Protein AF-A0A9W6QSC5-F1 (afdb_monomer)

Sequence (61 aa):
MNDLQWRRSSRSGTAGGNNNCVEVARPATEPTVHLRDSKNLGPTLRFANSAFATFIAKATR

Secondary structure (DSSP, 8-state):
------EE-SS---TTS---S-EEE--TTSSEEEEE-SSS--PPEEEEHHHHHHHHHH---

pLDDT: mean 84.04, std 13.14, range [46.84, 97.31]

Nearest PDB structures (foldseek):
  8jxf-assembly1_B  TM=7.149E-01  e=7.086E+00  Rattus norvegicus
  8vh4-assembly1_A  TM=4.930E-01  e=7.086E+00  Homo sapiens
  6lqt-assembly1_AG  TM=3.605E-01  e=5.233E+00  Saccharomyces cerevisiae S288C

InterPro domains:
  IPR007278 Domain of unknown function DUF397 [PF04149] (4-59)

Solvent-accessible surface area (backbone atoms only — not comparable to full-atom values): 3839 Å² total; per-residue (Å²): 129,90,78,67,65,70,43,68,69,88,90,42,42,61,97,93,49,66,56,59,66,56,30,40,25,62,48,92,90,49,74,37,38,36,38,36,31,73,80,52,84,61,84,68,47,76,37,48,49,68,60,50,51,56,51,54,77,69,60,77,134

Structure (mmCIF, N/CA/C/O backbone):
data_AF-A0A9W6QSC5-F1
#
_entry.id   AF-A0A9W6QSC5-F1
#
loop_
_atom_site.group_PDB
_atom_site.id
_atom_site.type_symbol
_atom_site.label_atom_id
_atom_site.label_alt_id
_atom_site.label_comp_id
_atom_site.label_a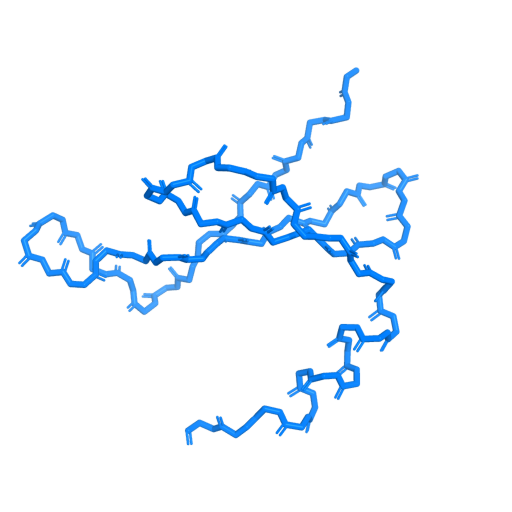sym_id
_atom_site.label_entity_id
_atom_site.label_seq_id
_atom_site.pdbx_PDB_ins_code
_atom_site.Cartn_x
_atom_site.Cartn_y
_atom_site.Cartn_z
_atom_site.occupancy
_atom_site.B_iso_or_equiv
_atom_site.auth_seq_id
_atom_site.auth_comp_id
_atom_site.auth_asym_id
_atom_site.auth_atom_id
_atom_site.pdbx_PDB_model_num
ATOM 1 N N . MET A 1 1 ? 1.691 10.206 17.241 1.00 46.84 1 MET A N 1
ATOM 2 C CA . MET A 1 1 ? 2.060 10.396 15.822 1.00 46.84 1 MET A CA 1
ATOM 3 C C . MET A 1 1 ? 1.902 9.041 15.154 1.00 46.84 1 MET A C 1
ATOM 5 O O . MET A 1 1 ? 2.481 8.091 15.659 1.00 46.84 1 MET A O 1
ATOM 9 N N . ASN A 1 2 ? 1.036 8.912 14.143 1.00 60.91 2 ASN A N 1
ATOM 10 C CA . ASN A 1 2 ? 0.809 7.633 13.460 1.00 60.91 2 ASN A CA 1
ATOM 11 C C . ASN A 1 2 ? 2.062 7.285 12.655 1.00 60.91 2 ASN A C 1
ATOM 13 O O . ASN A 1 2 ? 2.236 7.784 11.546 1.00 60.91 2 ASN A O 1
ATOM 17 N N . ASP A 1 3 ? 2.951 6.490 13.243 1.00 74.88 3 ASP A N 1
ATOM 18 C CA . ASP A 1 3 ? 4.205 6.112 12.607 1.00 74.88 3 ASP A CA 1
ATOM 19 C C . ASP A 1 3 ? 3.931 5.070 11.513 1.00 74.88 3 ASP A C 1
ATOM 21 O O . ASP A 1 3 ? 3.586 3.915 11.782 1.00 74.88 3 ASP A O 1
ATOM 25 N N . LEU A 1 4 ? 3.983 5.512 10.256 1.00 87.62 4 LEU A N 1
ATOM 26 C CA . LEU A 1 4 ? 3.749 4.659 9.097 1.00 87.62 4 LEU A CA 1
ATOM 27 C C . LEU A 1 4 ? 4.987 3.803 8.836 1.00 87.62 4 LEU A C 1
ATOM 29 O O . LEU A 1 4 ? 6.026 4.297 8.405 1.00 87.62 4 LEU A O 1
ATOM 33 N N . GLN A 1 5 ? 4.844 2.497 9.038 1.00 91.31 5 GLN A N 1
ATOM 34 C CA . GLN A 1 5 ? 5.896 1.520 8.767 1.00 91.31 5 GLN A CA 1
ATOM 35 C C . GLN A 1 5 ? 5.935 1.186 7.267 1.00 91.31 5 GLN A C 1
ATOM 37 O O . GLN A 1 5 ? 5.219 0.302 6.785 1.00 91.31 5 GLN A O 1
ATOM 42 N N . TRP A 1 6 ? 6.752 1.930 6.520 1.00 90.38 6 TRP A N 1
ATOM 43 C CA . TRP A 1 6 ? 6.916 1.778 5.073 1.00 90.38 6 TRP A CA 1
ATOM 44 C C . TRP A 1 6 ? 7.725 0.536 4.709 1.00 90.38 6 TRP A C 1
ATOM 46 O O . TRP A 1 6 ? 8.819 0.299 5.221 1.00 90.38 6 TRP A O 1
AT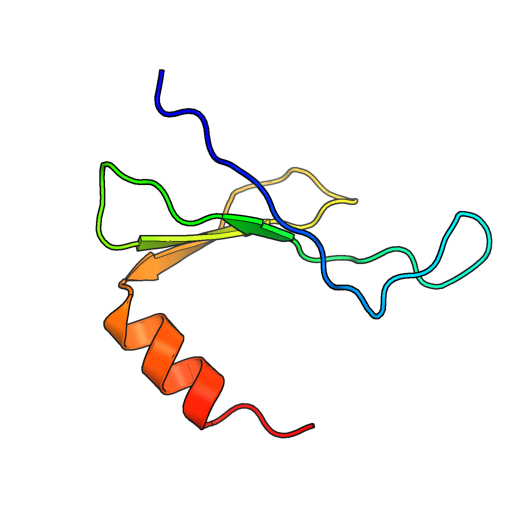OM 56 N N . ARG A 1 7 ? 7.194 -0.255 3.777 1.00 90.31 7 ARG A N 1
ATOM 57 C CA . ARG A 1 7 ? 7.827 -1.467 3.261 1.00 90.31 7 ARG A CA 1
ATOM 58 C C . ARG A 1 7 ? 8.088 -1.332 1.768 1.00 90.31 7 ARG A C 1
ATOM 60 O O . ARG A 1 7 ? 7.184 -1.068 0.976 1.00 90.31 7 ARG A O 1
ATOM 67 N N . ARG A 1 8 ? 9.339 -1.580 1.392 1.00 85.19 8 ARG A N 1
ATOM 68 C CA . ARG A 1 8 ? 9.801 -1.699 0.005 1.00 85.19 8 ARG A CA 1
ATOM 69 C C . ARG A 1 8 ? 9.668 -3.140 -0.495 1.00 85.19 8 ARG A C 1
ATOM 71 O O . ARG A 1 8 ? 9.689 -4.083 0.295 1.00 85.19 8 ARG A O 1
ATOM 78 N N . SER A 1 9 ? 9.55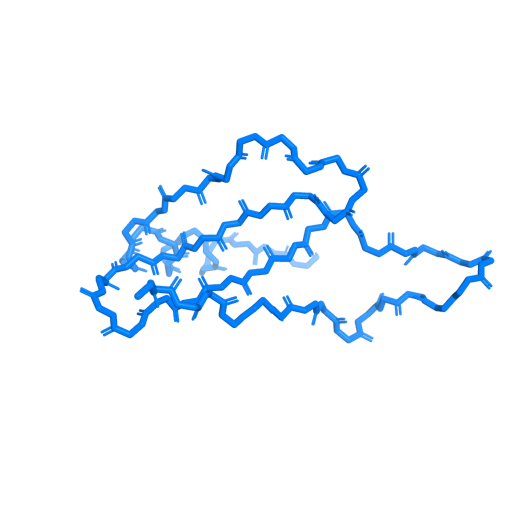2 -3.312 -1.812 1.00 80.44 9 SER A N 1
ATOM 79 C CA . SER A 1 9 ? 9.594 -4.638 -2.445 1.00 80.44 9 SER A CA 1
ATOM 80 C C . SER A 1 9 ? 10.962 -5.315 -2.239 1.00 80.44 9 SER A C 1
ATOM 82 O O . SER A 1 9 ? 11.969 -4.650 -1.990 1.00 80.44 9 SER A O 1
ATOM 84 N N . SER A 1 10 ? 10.996 -6.647 -2.334 1.00 77.00 10 SER A N 1
ATOM 85 C CA . SER A 1 10 ? 12.231 -7.444 -2.356 1.00 77.00 10 SER A CA 1
ATOM 86 C C . SER A 1 10 ? 12.858 -7.540 -3.752 1.00 77.00 10 SER A C 1
ATOM 88 O O . SER A 1 10 ? 13.998 -7.969 -3.884 1.00 77.00 10 SER A O 1
ATOM 90 N N . ARG A 1 11 ? 12.142 -7.128 -4.808 1.00 74.12 11 ARG A N 1
ATOM 91 C CA . ARG A 1 11 ? 12.600 -7.148 -6.217 1.00 74.12 11 ARG A CA 1
ATOM 92 C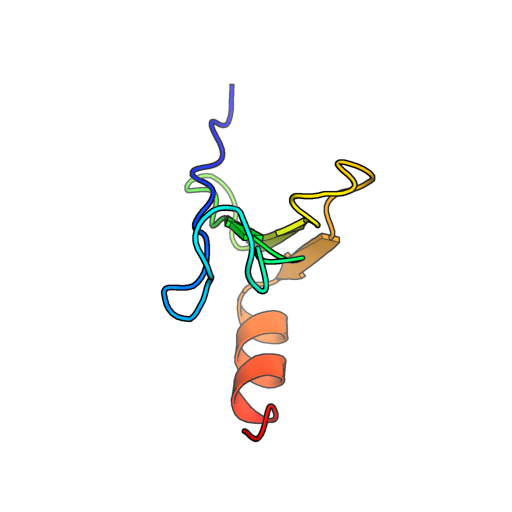 C . ARG A 1 11 ? 13.413 -5.916 -6.605 1.00 74.12 11 ARG A C 1
ATOM 94 O O . ARG A 1 11 ? 13.397 -5.464 -7.743 1.00 74.12 11 ARG A O 1
ATOM 101 N N . SER A 1 12 ? 14.081 -5.346 -5.627 1.00 73.31 12 SER A N 1
ATOM 102 C CA . SER A 1 12 ? 14.396 -3.932 -5.605 1.00 73.31 12 SER A CA 1
ATOM 103 C C . SER A 1 12 ? 15.879 -3.802 -5.457 1.00 73.31 12 SER A C 1
ATOM 105 O O . SER A 1 12 ? 16.415 -4.214 -4.429 1.00 73.31 12 SER A O 1
ATOM 107 N N . GLY A 1 13 ? 16.518 -3.272 -6.493 1.00 66.69 13 GLY A N 1
ATOM 108 C CA . GLY A 1 13 ? 17.964 -3.194 -6.572 1.00 66.69 13 GLY A CA 1
ATOM 109 C C . GLY A 1 13 ? 18.585 -2.445 -5.394 1.00 66.69 13 GLY A C 1
ATOM 110 O O . GLY A 1 13 ? 17.926 -1.677 -4.677 1.00 66.69 13 GLY A O 1
ATOM 111 N N . THR A 1 14 ? 19.873 -2.708 -5.203 1.00 61.25 14 THR A N 1
ATOM 112 C CA . THR A 1 14 ? 20.800 -1.846 -4.472 1.00 61.25 14 THR A CA 1
ATOM 113 C C . THR A 1 14 ? 21.450 -0.865 -5.454 1.00 61.25 14 THR A C 1
ATOM 115 O O . THR A 1 14 ? 21.401 -1.064 -6.671 1.00 61.25 14 THR A O 1
ATOM 118 N N . ALA A 1 15 ? 21.995 0.236 -4.927 1.00 52.53 15 ALA A N 1
ATOM 119 C CA . ALA A 1 15 ? 22.492 1.375 -5.699 1.00 52.53 15 ALA A CA 1
ATOM 120 C C . ALA A 1 15 ? 23.313 0.963 -6.941 1.00 52.53 15 ALA A C 1
ATOM 122 O O . ALA A 1 15 ? 24.288 0.227 -6.828 1.00 52.53 15 ALA A O 1
ATOM 123 N N . GLY A 1 16 ? 22.877 1.440 -8.115 1.00 58.28 16 GLY A N 1
ATOM 124 C CA . GLY A 1 16 ? 23.397 1.065 -9.438 1.00 58.28 16 GLY A CA 1
ATOM 125 C C . GLY A 1 16 ? 22.407 0.269 -10.304 1.00 58.28 16 GLY A C 1
ATOM 126 O O . GLY A 1 16 ? 22.548 0.264 -11.522 1.00 58.28 16 GLY A O 1
ATOM 127 N N . GLY A 1 17 ? 21.375 -0.347 -9.708 1.00 60.50 17 GLY A N 1
ATOM 128 C CA . GLY A 1 17 ? 20.251 -0.994 -10.408 1.00 60.50 17 GLY A CA 1
ATOM 129 C C . GLY A 1 17 ? 18.884 -0.371 -10.083 1.00 60.50 17 GLY A C 1
ATOM 130 O O . GLY A 1 17 ? 18.810 0.622 -9.363 1.00 60.50 17 GLY A O 1
ATOM 131 N N . ASN A 1 18 ? 17.792 -0.955 -10.611 1.00 55.38 18 ASN A N 1
ATOM 132 C CA . ASN A 1 18 ? 16.397 -0.513 -10.414 1.00 55.38 18 ASN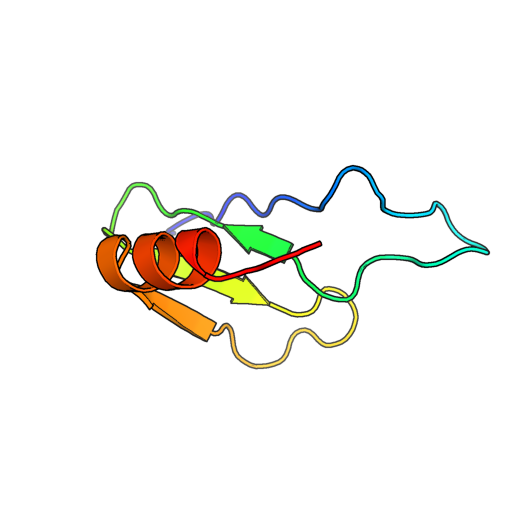 A CA 1
ATOM 133 C C . ASN A 1 18 ? 16.012 -0.403 -8.921 1.00 55.38 18 ASN A C 1
ATOM 135 O O . ASN A 1 18 ? 15.446 -1.321 -8.325 1.00 55.38 18 ASN A O 1
ATOM 139 N N . ASN A 1 19 ? 16.303 0.747 -8.317 1.00 64.50 19 ASN A N 1
ATOM 140 C CA . ASN A 1 19 ? 15.858 1.134 -6.984 1.00 64.50 19 ASN A CA 1
ATOM 141 C C . ASN A 1 19 ? 14.358 1.469 -7.064 1.00 64.50 19 ASN A C 1
ATOM 143 O O . ASN A 1 19 ? 13.961 2.222 -7.950 1.00 64.50 19 ASN A O 1
ATOM 147 N N . ASN A 1 20 ? 13.514 0.898 -6.202 1.00 64.75 20 ASN A N 1
ATOM 148 C CA . ASN A 1 20 ? 12.050 1.003 -6.327 1.00 64.75 20 ASN A CA 1
ATOM 149 C C . ASN A 1 20 ? 11.506 2.423 -6.417 1.00 64.75 20 ASN A C 1
ATOM 151 O O . ASN A 1 20 ? 11.945 3.307 -5.694 1.00 64.75 20 ASN A O 1
ATOM 155 N N . CYS A 1 21 ? 10.437 2.574 -7.192 1.00 77.75 21 CYS A N 1
ATOM 156 C CA . CYS A 1 21 ? 9.649 3.799 -7.313 1.00 77.75 21 CYS A CA 1
ATOM 157 C C . CYS A 1 21 ? 8.328 3.751 -6.516 1.00 77.75 21 CYS A C 1
ATOM 159 O O . CYS A 1 21 ? 7.513 4.642 -6.671 1.00 77.75 21 CYS A O 1
ATOM 161 N N . VAL A 1 22 ? 8.057 2.713 -5.704 1.00 84.56 22 VAL A N 1
ATOM 162 C CA . VAL A 1 22 ? 6.837 2.624 -4.867 1.00 84.56 22 VAL A CA 1
ATOM 163 C C . VAL A 1 22 ? 7.109 1.877 -3.550 1.00 84.56 22 VAL A C 1
ATOM 165 O O . VAL A 1 22 ? 7.749 0.822 -3.548 1.00 84.56 22 VAL A O 1
ATOM 168 N N . GLU A 1 23 ? 6.592 2.400 -2.440 1.00 90.75 23 GLU A N 1
ATOM 169 C CA . GLU A 1 23 ? 6.572 1.800 -1.099 1.00 90.75 23 GLU A CA 1
ATOM 170 C C . GLU A 1 23 ? 5.143 1.734 -0.564 1.00 90.75 23 GLU A C 1
ATOM 172 O O . GLU A 1 23 ? 4.299 2.550 -0.936 1.00 90.75 23 GLU A O 1
ATOM 177 N N . VAL A 1 24 ? 4.881 0.777 0.331 1.00 92.75 24 VAL A N 1
ATOM 178 C CA . VAL A 1 24 ? 3.550 0.548 0.907 1.00 92.75 24 VAL A CA 1
ATOM 179 C C . VAL A 1 24 ? 3.604 0.597 2.431 1.00 92.75 24 VAL A C 1
ATOM 181 O O . VAL A 1 24 ? 4.486 -0.016 3.031 1.00 92.75 24 VAL A O 1
ATOM 184 N N . ALA A 1 25 ? 2.640 1.263 3.063 1.00 94.25 25 ALA A N 1
ATOM 185 C CA . ALA A 1 25 ? 2.423 1.222 4.507 1.00 94.25 25 ALA A CA 1
ATOM 186 C C . ALA A 1 25 ? 0.973 0.844 4.837 1.00 94.25 25 ALA A C 1
ATOM 188 O O . ALA A 1 25 ? 0.039 1.143 4.090 1.00 94.25 25 ALA A O 1
ATOM 189 N N . ARG A 1 26 ? 0.788 0.171 5.975 1.00 94.19 26 ARG A N 1
ATOM 190 C CA . ARG A 1 26 ? -0.524 -0.189 6.528 1.00 94.19 26 ARG A CA 1
ATOM 191 C C . ARG A 1 26 ? -0.600 0.346 7.958 1.00 94.19 26 ARG A C 1
ATOM 193 O O . ARG A 1 26 ? 0.003 -0.262 8.842 1.00 94.19 26 ARG A O 1
ATOM 200 N N . PRO A 1 27 ? -1.262 1.488 8.185 1.00 92.12 27 PRO A N 1
ATOM 201 C CA . PRO A 1 27 ? -1.390 2.064 9.515 1.00 92.12 27 PRO A CA 1
ATOM 202 C C . PRO A 1 27 ? -2.212 1.138 10.420 1.00 92.12 27 PRO A C 1
ATOM 204 O O . PRO A 1 27 ? -3.190 0.541 9.980 1.00 92.12 27 PRO A O 1
ATOM 207 N N . ALA A 1 28 ? -1.851 1.040 11.700 1.00 88.75 28 ALA A N 1
ATOM 208 C CA . ALA A 1 28 ? -2.625 0.258 12.671 1.00 88.75 28 ALA A CA 1
ATOM 209 C C . ALA A 1 28 ? -3.939 0.948 13.085 1.00 88.75 28 ALA A C 1
ATOM 211 O O . ALA A 1 28 ? -4.858 0.306 13.581 1.00 88.75 28 ALA A O 1
ATOM 212 N N . THR A 1 29 ? -4.017 2.263 12.892 1.00 90.19 29 THR A N 1
ATOM 213 C CA . THR A 1 29 ? -5.095 3.128 13.383 1.00 90.19 29 THR A CA 1
ATOM 214 C C . THR A 1 29 ? -6.220 3.341 12.374 1.00 90.19 29 THR A C 1
ATOM 216 O O . THR A 1 29 ? -7.231 3.947 12.717 1.00 90.19 29 THR A O 1
ATOM 219 N N . GLU A 1 30 ? -6.074 2.867 11.134 1.00 92.06 30 GLU A N 1
ATOM 220 C CA . GLU A 1 30 ? -7.073 3.058 10.082 1.00 92.06 30 GLU A CA 1
ATOM 221 C C . GLU A 1 30 ? -7.072 1.913 9.051 1.00 92.06 30 GLU A C 1
ATOM 223 O O . GLU A 1 30 ? -6.024 1.333 8.759 1.00 92.06 30 GLU A O 1
ATOM 228 N N . PRO A 1 31 ? -8.230 1.581 8.448 1.00 94.50 31 PRO A N 1
ATOM 229 C CA . PRO A 1 31 ? -8.357 0.471 7.505 1.00 94.50 31 PRO A CA 1
ATOM 230 C C . PRO A 1 31 ? -7.945 0.869 6.076 1.00 94.50 31 PRO A C 1
ATOM 232 O O . PRO A 1 31 ? -8.683 0.627 5.113 1.00 94.50 31 PRO A O 1
ATOM 235 N N . THR A 1 32 ? -6.773 1.489 5.932 1.00 96.31 32 THR A N 1
ATOM 236 C CA . THR A 1 32 ? -6.260 1.970 4.646 1.00 96.31 32 THR A CA 1
ATOM 237 C C . THR A 1 32 ? -4.885 1.402 4.299 1.00 96.31 32 THR A C 1
ATOM 239 O O . THR A 1 32 ? -4.106 0.982 5.154 1.00 96.31 32 THR A O 1
ATOM 242 N N . VAL A 1 33 ? -4.581 1.394 3.004 1.00 96.25 33 VAL A N 1
ATOM 243 C CA . VAL A 1 33 ? -3.260 1.099 2.451 1.00 96.25 33 VAL A CA 1
ATOM 244 C C . VAL A 1 33 ? -2.709 2.377 1.843 1.00 96.25 33 VAL A C 1
ATOM 246 O O . VAL A 1 33 ? -3.380 3.038 1.050 1.00 96.25 33 VAL A O 1
ATOM 249 N N . HIS A 1 34 ? -1.494 2.729 2.245 1.00 95.00 34 HIS A N 1
ATOM 250 C CA . HIS A 1 34 ? -0.803 3.941 1.830 1.00 95.00 34 HIS A CA 1
ATOM 251 C C . HIS A 1 34 ? 0.287 3.579 0.831 1.00 95.00 34 HIS A C 1
ATOM 253 O O . HIS A 1 34 ? 1.024 2.621 1.058 1.00 95.00 34 HIS A O 1
ATOM 259 N N . LEU A 1 35 ? 0.390 4.335 -0.259 1.00 92.44 35 LEU A N 1
ATOM 260 C CA . LEU A 1 35 ? 1.404 4.164 -1.293 1.00 92.44 35 LEU A CA 1
ATOM 261 C C . LEU A 1 35 ? 2.122 5.485 -1.549 1.00 92.44 35 LEU A C 1
ATOM 263 O O . LEU A 1 35 ? 1.481 6.529 -1.669 1.00 92.44 35 LEU A O 1
ATOM 267 N N . ARG A 1 36 ? 3.446 5.434 -1.676 1.00 90.88 36 ARG A N 1
ATOM 268 C CA . ARG A 1 36 ? 4.268 6.592 -2.053 1.00 90.88 36 ARG A CA 1
ATOM 269 C C . ARG A 1 36 ? 5.393 6.184 -2.986 1.00 90.88 36 ARG A C 1
ATOM 271 O O . ARG A 1 36 ? 5.815 5.031 -2.945 1.00 90.88 36 ARG A O 1
ATOM 278 N N . ASP A 1 37 ? 5.918 7.129 -3.755 1.00 86.38 37 ASP A N 1
ATOM 279 C CA . ASP A 1 37 ? 7.162 6.934 -4.497 1.00 86.38 37 ASP A CA 1
ATOM 280 C C . ASP A 1 37 ? 8.361 7.250 -3.594 1.00 86.38 37 ASP A C 1
ATOM 282 O O . ASP A 1 37 ? 8.442 8.327 -3.008 1.00 86.38 37 ASP A O 1
ATOM 286 N N . SER A 1 38 ? 9.298 6.305 -3.459 1.00 81.81 38 SER A N 1
ATOM 287 C CA . SER A 1 38 ? 10.492 6.500 -2.621 1.00 81.81 38 SER A CA 1
ATOM 288 C C . SER A 1 38 ? 11.468 7.543 -3.180 1.00 81.81 38 SER A C 1
ATOM 290 O O . SER A 1 38 ? 12.293 8.071 -2.438 1.00 81.81 38 SER A O 1
ATOM 292 N N . LYS A 1 39 ? 11.379 7.848 -4.480 1.00 79.44 39 LYS A N 1
ATOM 293 C CA . LYS A 1 39 ? 12.233 8.812 -5.189 1.00 79.44 39 LYS A CA 1
ATOM 294 C C . LYS A 1 39 ? 11.608 10.196 -5.278 1.00 79.44 39 LYS A C 1
ATOM 296 O O . LYS A 1 39 ? 12.328 11.176 -5.437 1.00 79.44 39 LYS A O 1
ATOM 301 N N . ASN A 1 40 ? 10.285 10.274 -5.185 1.00 79.31 40 ASN A N 1
ATOM 302 C CA . ASN A 1 40 ? 9.549 11.526 -5.170 1.00 79.31 40 ASN A CA 1
ATOM 303 C C . ASN A 1 40 ? 8.520 11.473 -4.042 1.00 79.31 40 ASN A C 1
ATOM 305 O O . ASN A 1 40 ? 7.395 11.013 -4.237 1.00 79.31 40 ASN A O 1
ATOM 309 N N . LEU A 1 41 ? 8.925 11.953 -2.861 1.00 80.25 41 LEU A N 1
ATOM 310 C CA . LEU A 1 41 ? 8.118 11.990 -1.635 1.00 80.25 41 LEU A CA 1
ATOM 311 C C . LEU A 1 41 ? 6.973 13.023 -1.700 1.00 80.25 41 LEU A C 1
ATOM 313 O O . LEU A 1 41 ? 6.679 13.703 -0.718 1.00 80.25 41 LEU A O 1
ATOM 317 N N . GLY A 1 42 ? 6.332 13.146 -2.860 1.00 79.19 42 GLY A N 1
ATOM 318 C CA . GLY A 1 42 ? 5.085 13.866 -3.041 1.00 79.19 42 GLY A CA 1
ATOM 319 C C . GLY A 1 42 ? 3.923 13.228 -2.259 1.00 79.19 42 GLY A C 1
ATOM 320 O O . GLY A 1 42 ? 4.123 12.445 -1.325 1.00 79.19 42 GLY A O 1
ATOM 321 N N . PRO A 1 43 ? 2.671 13.562 -2.604 1.00 87.44 43 PRO A N 1
ATOM 322 C CA . PRO A 1 43 ? 1.513 13.117 -1.839 1.00 87.44 43 PRO A CA 1
ATOM 323 C C . PRO A 1 43 ? 1.391 11.586 -1.791 1.00 87.44 43 PRO A C 1
ATOM 325 O O . PRO A 1 43 ? 1.578 10.886 -2.784 1.00 87.44 43 PRO A O 1
ATOM 328 N N . THR A 1 44 ? 1.035 11.072 -0.613 1.00 91.88 44 THR A N 1
ATOM 329 C CA . THR A 1 44 ? 0.754 9.648 -0.396 1.00 91.88 44 THR A CA 1
ATOM 330 C C . THR A 1 44 ? -0.644 9.305 -0.898 1.00 91.88 44 THR A C 1
ATOM 332 O O . THR A 1 44 ? -1.630 9.911 -0.474 1.00 91.88 44 THR A O 1
ATOM 335 N N . LEU A 1 45 ? -0.744 8.294 -1.758 1.00 93.12 45 LEU A N 1
ATOM 336 C CA . LEU A 1 45 ? -2.023 7.731 -2.177 1.00 93.12 45 LEU A CA 1
ATOM 337 C C . LEU A 1 45 ? -2.575 6.843 -1.0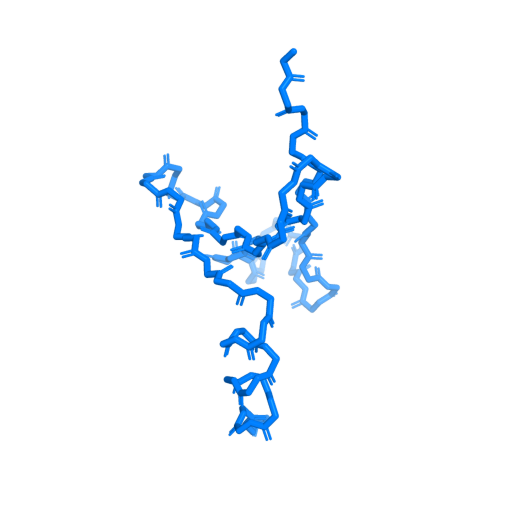62 1.00 93.12 45 LEU A C 1
ATOM 339 O O . LEU A 1 45 ? -1.846 6.028 -0.499 1.00 93.12 45 LEU A O 1
ATOM 343 N N . ARG A 1 46 ? -3.864 6.982 -0.748 1.00 95.56 46 ARG A N 1
ATOM 344 C CA . ARG A 1 46 ? -4.529 6.236 0.329 1.00 95.56 46 ARG A CA 1
ATOM 345 C C . ARG A 1 46 ? -5.756 5.535 -0.223 1.00 95.56 46 ARG A C 1
ATOM 347 O O . ARG A 1 46 ? -6.634 6.174 -0.793 1.00 95.56 46 ARG A O 1
ATOM 354 N N . PHE A 1 47 ? -5.823 4.229 -0.020 1.00 96.75 47 PHE A N 1
ATOM 355 C CA . PHE A 1 47 ? -6.922 3.390 -0.486 1.00 96.75 47 PHE A CA 1
ATOM 356 C C . PHE A 1 47 ? -7.552 2.659 0.690 1.00 96.75 47 PHE A C 1
ATOM 358 O O . PHE A 1 47 ? -6.847 2.262 1.613 1.00 96.75 47 PHE A O 1
ATOM 365 N N . ALA A 1 48 ? -8.861 2.417 0.648 1.00 97.19 48 ALA A N 1
ATOM 366 C CA . ALA A 1 48 ? -9.484 1.470 1.568 1.00 97.19 48 ALA A CA 1
ATOM 367 C C . ALA A 1 48 ? -8.905 0.059 1.352 1.00 97.19 48 ALA A C 1
ATOM 369 O O . ALA A 1 48 ? -8.633 -0.334 0.213 1.00 97.19 48 ALA A O 1
ATOM 370 N N . ASN A 1 49 ? -8.765 -0.725 2.426 1.00 95.44 49 ASN A N 1
ATOM 371 C CA . ASN A 1 49 ? -8.216 -2.086 2.357 1.00 95.44 49 ASN A CA 1
ATOM 372 C C . ASN A 1 49 ? -8.919 -2.971 1.311 1.00 95.44 49 ASN A C 1
ATOM 374 O O . ASN A 1 49 ? -8.251 -3.697 0.577 1.00 95.44 49 ASN A O 1
ATOM 378 N N . SER A 1 50 ? -10.252 -2.897 1.216 1.00 96.56 50 SER A N 1
ATOM 379 C CA . SER A 1 50 ? -11.044 -3.687 0.263 1.00 96.56 50 SER A CA 1
ATOM 380 C C . SER A 1 50 ? -10.773 -3.295 -1.190 1.00 96.56 50 SER A C 1
ATOM 382 O O . SER A 1 50 ? -10.569 -4.164 -2.033 1.00 96.56 50 SER A O 1
ATOM 384 N N . ALA A 1 51 ? -10.710 -1.994 -1.483 1.00 97.31 51 ALA A N 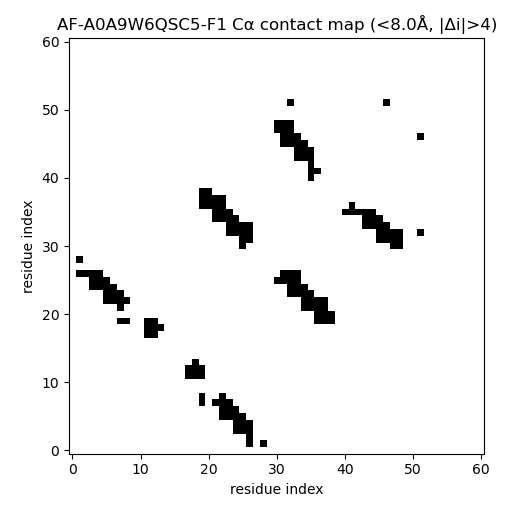1
ATOM 385 C CA . ALA A 1 51 ? -10.407 -1.494 -2.821 1.00 97.31 51 ALA A CA 1
ATOM 386 C C . ALA A 1 51 ? -8.998 -1.914 -3.264 1.00 97.31 51 ALA A C 1
ATOM 388 O O . ALA A 1 51 ? -8.817 -2.392 -4.384 1.00 97.31 51 ALA A O 1
ATOM 389 N N . PHE A 1 52 ? -8.015 -1.808 -2.364 1.00 95.75 52 PHE A N 1
ATOM 390 C CA . PHE A 1 52 ? -6.650 -2.242 -2.648 1.00 95.75 52 PHE A CA 1
ATOM 391 C C . PHE A 1 52 ? -6.562 -3.760 -2.871 1.00 95.75 52 PHE A C 1
ATOM 393 O O . PHE A 1 52 ? -5.905 -4.202 -3.809 1.00 95.75 52 PHE A O 1
ATOM 400 N N . ALA A 1 53 ? -7.265 -4.568 -2.070 1.00 95.50 53 ALA A N 1
ATOM 401 C CA . ALA A 1 53 ? -7.311 -6.019 -2.255 1.00 95.50 53 ALA A CA 1
ATOM 402 C C . ALA A 1 53 ? -7.905 -6.414 -3.619 1.00 95.50 53 ALA A C 1
ATOM 404 O O . ALA A 1 53 ? -7.320 -7.234 -4.327 1.00 95.50 53 ALA A O 1
ATOM 405 N N . THR A 1 54 ? -9.017 -5.789 -4.021 1.00 97.12 54 THR A N 1
ATOM 406 C CA . THR A 1 54 ? -9.627 -6.000 -5.34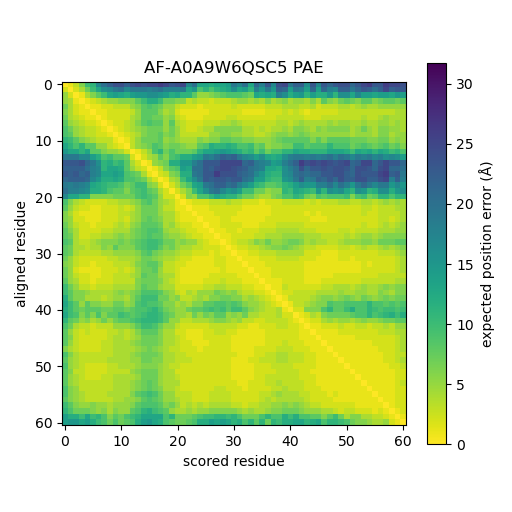4 1.00 97.12 54 THR A CA 1
ATOM 407 C C . THR A 1 54 ? -8.674 -5.613 -6.471 1.00 97.12 54 THR A C 1
ATOM 409 O O . THR A 1 54 ? -8.545 -6.355 -7.443 1.00 97.12 54 THR A O 1
ATOM 412 N N . PHE A 1 55 ? -7.979 -4.480 -6.336 1.00 94.25 55 PHE A N 1
ATOM 413 C CA . PHE A 1 55 ? -6.984 -4.038 -7.310 1.00 94.25 55 PHE A CA 1
ATOM 414 C C . PHE A 1 55 ? -5.856 -5.067 -7.475 1.00 94.25 55 PHE A C 1
ATOM 416 O O . PHE A 1 55 ? -5.569 -5.488 -8.594 1.00 94.25 55 PHE A O 1
ATOM 423 N N . ILE A 1 56 ? -5.266 -5.539 -6.373 1.00 93.00 56 ILE A N 1
ATOM 424 C CA . ILE A 1 56 ? -4.178 -6.527 -6.418 1.00 93.00 56 ILE A CA 1
ATOM 425 C C . ILE A 1 56 ? -4.648 -7.868 -6.987 1.00 93.00 56 ILE A C 1
ATOM 427 O O . ILE A 1 56 ? -3.910 -8.486 -7.747 1.00 93.00 56 ILE A O 1
ATOM 431 N N . ALA A 1 57 ? -5.877 -8.302 -6.700 1.00 95.81 57 ALA A N 1
ATOM 432 C CA . ALA A 1 57 ? -6.435 -9.525 -7.284 1.00 95.81 57 ALA A CA 1
ATOM 433 C C . ALA A 1 57 ? -6.573 -9.460 -8.820 1.00 95.81 57 ALA A C 1
ATOM 435 O O . ALA A 1 57 ? -6.669 -10.497 -9.475 1.00 95.81 57 ALA A O 1
ATOM 436 N N . LYS A 1 58 ? -6.595 -8.251 -9.397 1.00 95.69 58 LYS A N 1
ATOM 437 C CA . LYS A 1 58 ? -6.611 -8.009 -10.847 1.00 95.69 58 LYS A CA 1
ATOM 438 C C . LYS A 1 58 ? -5.227 -7.723 -11.430 1.00 95.69 58 LYS A C 1
ATOM 440 O O . LYS A 1 58 ? -5.087 -7.737 -12.649 1.00 95.69 58 LYS A O 1
ATOM 445 N N . ALA A 1 59 ? -4.222 -7.466 -10.597 1.00 89.44 59 ALA A N 1
ATOM 446 C CA . ALA A 1 59 ? -2.869 -7.204 -11.055 1.00 89.44 59 ALA A CA 1
ATOM 447 C C . ALA A 1 59 ? -2.218 -8.508 -11.538 1.00 89.44 59 ALA A C 1
ATOM 449 O O . ALA A 1 59 ? -2.010 -9.446 -10.768 1.00 89.44 59 ALA A O 1
ATOM 450 N N . THR A 1 60 ? -1.883 -8.567 -12.823 1.00 83.56 60 THR A N 1
ATOM 451 C CA . THR A 1 60 ? -1.092 -9.652 -13.411 1.00 83.56 60 THR A CA 1
ATOM 452 C C . THR A 1 60 ? 0.395 -9.298 -13.380 1.00 83.56 60 THR A C 1
ATOM 454 O O . THR A 1 60 ? 0.753 -8.122 -13.306 1.00 83.56 60 THR A O 1
ATOM 457 N N . ARG A 1 61 ? 1.259 -10.318 -13.388 1.00 69.94 61 ARG A N 1
ATOM 458 C CA . ARG A 1 61 ? 2.714 -10.133 -13.482 1.00 69.94 61 ARG A CA 1
ATOM 459 C C . ARG A 1 61 ? 3.165 -9.853 -14.90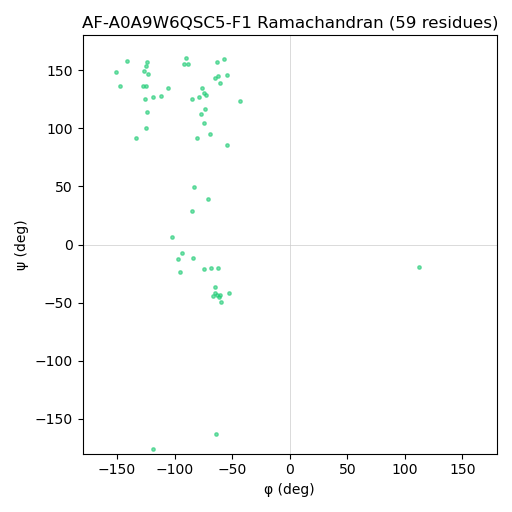4 1.00 69.94 61 ARG A C 1
ATOM 461 O O . ARG A 1 61 ? 2.523 -10.407 -15.820 1.00 69.94 61 ARG A O 1
#

Mean predicted aligned error: 6.06 Å

Radius of gyration: 12.75 Å; Cα contacts (8 Å, |Δi|>4): 82; chains: 1; bounding box: 34×24×29 Å

Organism: NCBI:txid103729

Foldseek 3Di:
DQDWDKDDDPVADDPPDHHFQKIWTDTPVDQWIWMGGPVDRPDIDIDGVVVVVVVVVPDDD